Protein AF-A0A1D1YD03-F1 (afdb_monomer_lite)

Sequence (99 aa):
VSDKPVTFHISGITPTKIYQNSTVSIAFSDTFNLEIPQTFQGDFCKLSKSKCPVKTDTHFDFPYKIVPKKLPNSYAISVQILDDSTKTLMCARFGNIFD

Secondary structure (DSSP, 8-state):
--SS-EEEEEEEE-SS-B-TT-EEEEEEEETT-PEEEEEEEEEHHHHTT--SSBPTT-EEEEEEEE---S--SSEEEEEEEE-TTS-EEEEEEEEE---

Radius of gyration: 13.99 Å; chains: 1; bounding box: 38×26×35 Å

pLDDT: mean 88.92, std 12.28, range [34.94, 97.5]

Organism: NCBI:txid1678845

Foldseek 3Di:
DAQDKDKDKDKDFQQAWAAWPWKKKKWKAFPVRHTDPDIDIDTPCVQQVHDPRDGGRDITIGIDIDHHHPDDPWMKMKIFTAHPVRHTRDIDIDGDDDD

InterPro domains:
  IPR003172 MD-2-related lipid-recognition domain [PF02221] (3-95)
  IPR014756 Immunoglobulin E-set [SSF81296] (3-96)

Structure (mmCIF, N/CA/C/O backbone):
data_AF-A0A1D1YD03-F1
#
_entry.id   AF-A0A1D1YD03-F1
#
loop_
_atom_site.group_PDB
_atom_site.id
_atom_site.type_symbol
_atom_site.label_atom_id
_atom_site.label_alt_id
_atom_site.label_comp_id
_atom_site.label_asym_id
_atom_site.label_entity_id
_atom_site.label_seq_id
_atom_site.pdbx_PDB_ins_code
_atom_site.Cartn_x
_atom_site.Cartn_y
_atom_site.Cartn_z
_atom_site.occupancy
_atom_site.B_iso_or_equiv
_atom_site.auth_seq_id
_atom_site.auth_comp_id
_atom_site.auth_asym_id
_atom_site.auth_atom_id
_atom_site.pdbx_PDB_model_num
ATOM 1 N N . VAL A 1 1 ? 10.529 -8.455 -14.645 1.00 58.03 1 VAL A N 1
ATOM 2 C CA . VAL A 1 1 ? 9.106 -8.362 -14.211 1.00 58.03 1 VAL A CA 1
ATOM 3 C C . VAL A 1 1 ? 8.530 -6.962 -14.485 1.00 58.03 1 VAL A C 1
ATOM 5 O O . VAL A 1 1 ? 7.620 -6.514 -13.805 1.00 58.03 1 VAL A O 1
ATOM 8 N N . SER A 1 2 ? 9.056 -6.258 -15.493 1.00 67.81 2 SER A N 1
ATOM 9 C CA . SER A 1 2 ? 8.587 -4.924 -15.875 1.00 67.81 2 SER A CA 1
ATOM 10 C C . SER A 1 2 ? 7.442 -5.026 -16.883 1.00 67.81 2 SER A C 1
ATOM 12 O O . SER A 1 2 ? 7.376 -6.003 -17.632 1.00 67.81 2 SER A O 1
ATOM 14 N N . ASP A 1 3 ? 6.553 -4.033 -16.886 1.00 82.12 3 ASP A N 1
ATOM 15 C CA . ASP A 1 3 ? 5.489 -3.836 -17.881 1.00 82.12 3 ASP A CA 1
ATOM 16 C C . ASP A 1 3 ? 4.452 -4.970 -17.925 1.00 82.12 3 ASP A C 1
ATOM 18 O O . ASP A 1 3 ? 3.707 -5.137 -18.891 1.00 82.12 3 ASP A O 1
ATOM 22 N N . LYS A 1 4 ? 4.371 -5.740 -16.836 1.00 86.81 4 LYS A N 1
ATOM 23 C CA . LYS A 1 4 ? 3.346 -6.755 -16.597 1.00 86.81 4 LYS A CA 1
ATOM 24 C C . LYS A 1 4 ? 2.662 -6.492 -15.257 1.00 86.81 4 LYS A C 1
ATOM 26 O O . LYS A 1 4 ? 3.313 -6.014 -14.328 1.00 86.81 4 LYS A O 1
ATOM 31 N N . PRO A 1 5 ? 1.362 -6.800 -15.134 1.00 92.00 5 PRO A N 1
ATOM 32 C CA . PRO A 1 5 ? 0.678 -6.680 -13.859 1.00 92.00 5 PRO A CA 1
ATOM 33 C C . PRO A 1 5 ? 1.257 -7.655 -12.831 1.00 92.00 5 PRO A C 1
ATOM 35 O O . PRO A 1 5 ? 1.411 -8.842 -13.112 1.00 92.00 5 PRO A O 1
ATOM 38 N N . VAL A 1 6 ? 1.506 -7.150 -11.626 1.00 91.94 6 VAL A N 1
ATOM 39 C CA . VAL A 1 6 ? 1.900 -7.923 -10.444 1.00 91.94 6 VAL A CA 1
ATOM 40 C C . VAL A 1 6 ? 0.858 -7.689 -9.357 1.00 91.94 6 VAL A C 1
ATOM 42 O O . VAL A 1 6 ? 0.342 -6.580 -9.219 1.00 91.94 6 VAL A O 1
ATOM 45 N N . THR A 1 7 ? 0.533 -8.736 -8.601 1.00 94.81 7 THR A N 1
ATOM 46 C CA . THR A 1 7 ? -0.376 -8.645 -7.451 1.00 94.81 7 THR A CA 1
ATOM 47 C C . THR A 1 7 ? 0.417 -8.865 -6.174 1.00 94.81 7 THR A C 1
ATOM 49 O O . THR A 1 7 ? 1.034 -9.914 -6.008 1.00 94.81 7 THR A O 1
ATOM 52 N N . PHE A 1 8 ? 0.392 -7.878 -5.284 1.00 93.50 8 PHE A N 1
ATOM 53 C CA . PHE A 1 8 ? 0.950 -7.969 -3.941 1.00 93.50 8 PHE A CA 1
ATOM 54 C C . PHE A 1 8 ? -0.150 -8.406 -2.984 1.00 93.50 8 PHE A C 1
ATOM 56 O O . PHE A 1 8 ? -1.192 -7.761 -2.922 1.00 93.50 8 PHE A O 1
ATOM 63 N N . HIS A 1 9 ? 0.069 -9.487 -2.245 1.00 95.81 9 HIS A N 1
ATOM 64 C CA . HIS A 1 9 ? -0.800 -9.865 -1.134 1.00 95.81 9 HIS A CA 1
ATOM 65 C C . HIS A 1 9 ? -0.270 -9.187 0.126 1.00 95.81 9 HIS A C 1
ATOM 67 O O . HIS A 1 9 ? 0.860 -9.446 0.536 1.00 95.81 9 HIS A O 1
ATOM 73 N N . ILE A 1 10 ? -1.049 -8.260 0.680 1.00 95.44 10 ILE A N 1
ATOM 74 C CA . ILE A 1 10 ? -0.644 -7.420 1.805 1.00 95.44 10 ILE A CA 1
ATOM 75 C C . ILE A 1 10 ? -1.504 -7.803 3.002 1.00 95.44 10 ILE A C 1
ATOM 77 O O . ILE A 1 10 ? -2.714 -7.579 3.007 1.00 95.44 10 ILE A O 1
ATOM 81 N N . SER A 1 11 ? -0.862 -8.360 4.024 1.00 96.12 11 SER A N 1
ATOM 82 C CA . SER A 1 11 ? -1.522 -8.832 5.237 1.00 96.12 11 SER A CA 1
ATOM 83 C C . SER A 1 11 ? -0.762 -8.412 6.488 1.00 96.12 11 SER A C 1
ATOM 85 O O . SER A 1 11 ? 0.465 -8.300 6.463 1.00 96.12 11 SER A O 1
ATOM 87 N N . GLY A 1 12 ? -1.473 -8.228 7.596 1.00 95.62 12 GLY A N 1
ATOM 88 C CA . GLY A 1 12 ? -0.864 -7.864 8.869 1.00 95.62 12 GLY A CA 1
ATOM 89 C C . GLY A 1 12 ? -1.879 -7.630 9.981 1.00 95.62 12 GLY A C 1
ATOM 90 O O . GLY A 1 12 ? -3.066 -7.928 9.839 1.00 95.62 12 GLY A O 1
ATOM 91 N N . ILE A 1 13 ? -1.383 -7.090 11.093 1.00 96.69 13 ILE A N 1
ATOM 92 C CA . ILE A 1 13 ? -2.169 -6.687 12.262 1.00 96.69 13 ILE A CA 1
ATOM 93 C C . ILE A 1 13 ? -1.893 -5.207 12.507 1.00 96.69 13 ILE A C 1
ATOM 95 O O . ILE A 1 13 ? -0.738 -4.782 12.510 1.00 96.69 13 ILE A O 1
ATOM 99 N N . THR A 1 14 ? -2.944 -4.410 12.678 1.00 95.69 14 THR A N 1
ATOM 100 C CA . THR A 1 14 ? -2.823 -2.962 12.863 1.00 95.69 14 THR A CA 1
ATOM 101 C C . THR A 1 14 ? -2.219 -2.615 14.236 1.00 95.69 14 THR A C 1
ATOM 103 O O . THR A 1 14 ? -2.845 -2.877 15.261 1.00 95.69 14 THR A O 1
ATOM 106 N N . PRO A 1 15 ? -1.042 -1.962 14.315 1.00 95.38 15 PRO A N 1
ATOM 107 C CA . PRO A 1 15 ? -0.456 -1.553 15.599 1.00 95.38 15 PRO A CA 1
ATOM 108 C C . PRO A 1 15 ? -1.121 -0.288 16.166 1.00 95.38 15 PRO A C 1
ATOM 110 O O . PRO A 1 15 ? -0.904 0.093 17.312 1.00 95.38 15 PRO A O 1
ATOM 113 N N . THR A 1 16 ? -1.915 0.398 15.344 1.00 95.50 16 THR A N 1
ATOM 114 C CA . THR A 1 16 ? -2.629 1.626 15.684 1.00 95.50 16 THR A CA 1
ATOM 115 C C . THR A 1 16 ? -3.913 1.733 14.866 1.00 95.50 16 THR A C 1
ATOM 117 O O . THR A 1 16 ? -4.122 0.996 13.900 1.00 95.50 16 THR A O 1
ATOM 120 N N . LYS A 1 17 ? -4.780 2.671 15.244 1.00 95.94 17 LYS A N 1
ATOM 121 C CA . LYS A 1 17 ? -6.028 2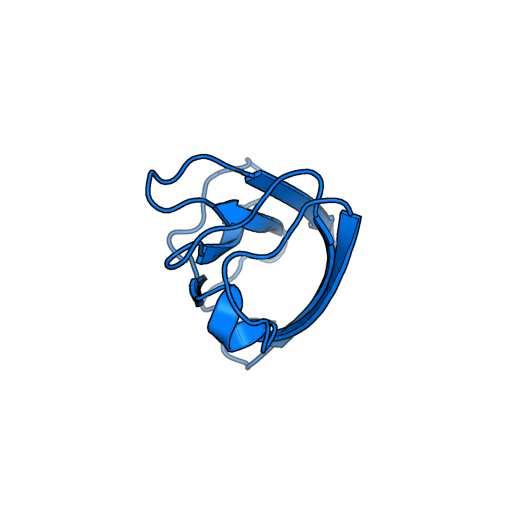.959 14.542 1.00 95.94 17 LYS A CA 1
ATOM 122 C C . LYS A 1 17 ? -5.744 3.544 13.156 1.00 95.94 17 LYS A C 1
ATOM 124 O O . LYS A 1 17 ? -4.965 4.485 13.031 1.00 95.94 17 LYS A O 1
ATOM 129 N N . ILE A 1 18 ? -6.422 3.025 12.136 1.00 96.56 18 ILE A N 1
ATOM 130 C CA . ILE A 1 18 ? -6.321 3.508 10.753 1.00 96.56 18 ILE A CA 1
ATOM 131 C C . ILE A 1 18 ? -7.589 4.283 10.418 1.00 96.56 18 ILE A C 1
ATOM 133 O O . ILE A 1 18 ? -8.698 3.754 10.526 1.00 96.56 18 ILE A O 1
ATOM 137 N N . TYR A 1 19 ? -7.432 5.546 10.036 1.00 96.50 19 TYR A N 1
ATOM 138 C CA . TYR A 1 19 ? -8.546 6.440 9.739 1.00 96.50 19 TYR A CA 1
ATOM 139 C C . TYR A 1 19 ? -8.933 6.407 8.261 1.00 96.50 19 TYR A C 1
ATOM 141 O O . TYR A 1 19 ? -8.212 5.879 7.412 1.00 96.50 19 TYR A O 1
ATOM 149 N N . GLN A 1 20 ? -10.091 6.997 7.963 1.00 95.50 20 GLN A N 1
ATOM 150 C CA . GLN A 1 20 ? -10.498 7.297 6.593 1.00 95.50 20 GLN A CA 1
ATOM 151 C C . GLN A 1 20 ? -9.353 8.012 5.854 1.00 95.50 20 GLN A C 1
ATOM 153 O O . GLN A 1 20 ? -8.639 8.802 6.465 1.00 95.50 20 GLN A O 1
ATOM 158 N N . ASN A 1 21 ? -9.196 7.751 4.555 1.00 94.06 21 ASN A N 1
ATOM 159 C CA . ASN A 1 21 ? -8.158 8.336 3.694 1.00 94.06 21 ASN A CA 1
ATOM 160 C C . ASN A 1 21 ? -6.721 7.865 3.970 1.00 94.06 21 ASN A C 1
ATOM 162 O O . ASN A 1 21 ? -5.803 8.331 3.299 1.00 94.06 21 ASN A O 1
ATOM 166 N N . SER A 1 22 ? -6.509 6.917 4.889 1.00 97.06 22 SER A N 1
ATOM 167 C CA . SER A 1 22 ? -5.204 6.257 5.004 1.00 97.06 22 SER A CA 1
ATOM 168 C C . SER A 1 22 ? -4.884 5.505 3.709 1.00 97.06 22 SER A C 1
ATOM 170 O O . SER A 1 22 ? -5.761 4.878 3.102 1.00 97.06 22 SER A O 1
ATOM 172 N N . THR A 1 23 ? -3.627 5.552 3.281 1.00 97.50 23 THR A N 1
ATOM 173 C CA . THR A 1 23 ? -3.191 5.023 1.984 1.00 97.50 23 THR A CA 1
ATOM 174 C C . THR A 1 23 ? -2.215 3.868 2.138 1.00 97.50 23 THR A C 1
ATOM 176 O O . THR A 1 23 ? -1.384 3.844 3.037 1.00 97.50 23 THR A O 1
ATOM 179 N N . VAL A 1 24 ? -2.309 2.897 1.237 1.00 97.38 24 VAL A N 1
ATOM 180 C CA . VAL A 1 24 ? -1.287 1.881 0.994 1.00 97.38 24 VAL A CA 1
ATOM 181 C C . VAL A 1 24 ? -0.395 2.406 -0.120 1.00 97.38 24 VAL A C 1
ATOM 183 O O . VAL A 1 24 ? -0.888 2.671 -1.215 1.00 97.38 24 VAL A O 1
ATOM 186 N N . SER A 1 25 ? 0.897 2.540 0.148 1.00 96.31 25 SER A N 1
ATOM 187 C CA . SER A 1 25 ? 1.914 3.002 -0.791 1.00 96.31 25 SER A CA 1
ATOM 188 C C . SER A 1 25 ? 2.886 1.866 -1.097 1.00 96.31 25 SER A C 1
ATOM 190 O O . SER A 1 25 ? 3.440 1.266 -0.179 1.00 96.31 25 SER A O 1
ATOM 192 N N . ILE A 1 26 ? 3.092 1.561 -2.377 1.00 94.69 26 ILE A N 1
ATOM 193 C CA . ILE A 1 26 ? 4.145 0.655 -2.844 1.00 94.69 26 ILE A CA 1
ATOM 194 C C . ILE A 1 26 ? 5.156 1.481 -3.631 1.00 94.69 26 ILE A C 1
ATOM 196 O O . ILE A 1 26 ? 4.807 2.069 -4.656 1.00 94.69 26 ILE A O 1
ATOM 200 N N . ALA A 1 27 ? 6.398 1.496 -3.164 1.00 92.31 27 ALA A N 1
ATOM 201 C CA . ALA A 1 27 ? 7.517 2.173 -3.805 1.00 92.31 27 ALA A CA 1
ATOM 202 C C . ALA A 1 27 ? 8.632 1.176 -4.131 1.00 92.31 27 ALA A C 1
ATOM 204 O O . ALA A 1 27 ? 8.791 0.147 -3.468 1.00 92.31 27 ALA A O 1
ATOM 205 N N . PHE A 1 28 ? 9.416 1.505 -5.151 1.00 90.25 28 PHE A N 1
ATOM 206 C CA . PHE A 1 28 ? 10.557 0.714 -5.593 1.00 90.25 28 PHE A CA 1
ATOM 207 C C . PHE A 1 28 ? 11.830 1.541 -5.433 1.00 90.25 28 PHE A C 1
ATOM 209 O O . PHE A 1 28 ? 11.830 2.738 -5.712 1.00 90.25 28 PHE A O 1
ATOM 216 N N . SER A 1 29 ? 12.923 0.912 -5.019 1.00 88.12 29 SER A N 1
ATOM 217 C CA . SER A 1 29 ? 14.244 1.545 -5.006 1.00 88.12 29 SER A CA 1
ATOM 218 C C . SER A 1 29 ? 15.274 0.641 -5.658 1.00 88.12 29 SER A C 1
ATOM 220 O O . SER A 1 29 ? 15.127 -0.579 -5.624 1.00 88.12 29 SER A O 1
ATOM 222 N N . ASP A 1 30 ? 16.319 1.217 -6.233 1.00 83.31 30 ASP A N 1
ATOM 223 C CA . ASP A 1 30 ? 17.431 0.449 -6.792 1.00 83.31 30 ASP A CA 1
ATOM 224 C C . ASP A 1 30 ? 18.374 -0.111 -5.701 1.00 83.31 30 ASP A C 1
ATOM 226 O O . ASP A 1 30 ? 18.118 -0.001 -4.496 1.00 83.31 30 ASP A O 1
ATOM 230 N N . THR A 1 31 ? 19.486 -0.713 -6.133 1.00 72.62 31 THR A N 1
ATOM 231 C CA . THR A 1 31 ? 20.559 -1.241 -5.270 1.00 72.62 31 THR A CA 1
ATOM 232 C C . THR A 1 31 ? 21.281 -0.183 -4.443 1.00 72.62 31 THR A C 1
ATOM 234 O O . THR A 1 31 ? 21.903 -0.519 -3.439 1.00 72.62 31 THR A O 1
ATOM 237 N N . PHE A 1 32 ? 21.209 1.086 -4.844 1.00 73.50 32 PHE A N 1
ATOM 238 C CA . PHE A 1 32 ? 21.792 2.223 -4.134 1.00 73.50 32 PHE A CA 1
ATOM 239 C C . PHE A 1 32 ? 20.769 2.920 -3.227 1.00 73.50 32 PHE A C 1
ATOM 241 O O . PHE A 1 32 ? 21.062 3.970 -2.659 1.00 73.50 32 PHE A O 1
ATOM 248 N N . ASN A 1 33 ? 19.584 2.321 -3.050 1.00 68.75 33 ASN A N 1
ATOM 249 C CA . ASN A 1 33 ? 18.439 2.892 -2.344 1.00 68.75 33 ASN A CA 1
ATOM 250 C C . ASN A 1 33 ? 17.946 4.223 -2.935 1.00 68.75 33 ASN A C 1
ATOM 252 O O . ASN A 1 33 ? 17.254 4.972 -2.244 1.00 68.75 33 ASN A O 1
ATOM 256 N N . LEU A 1 34 ? 18.249 4.509 -4.202 1.00 76.25 34 LEU A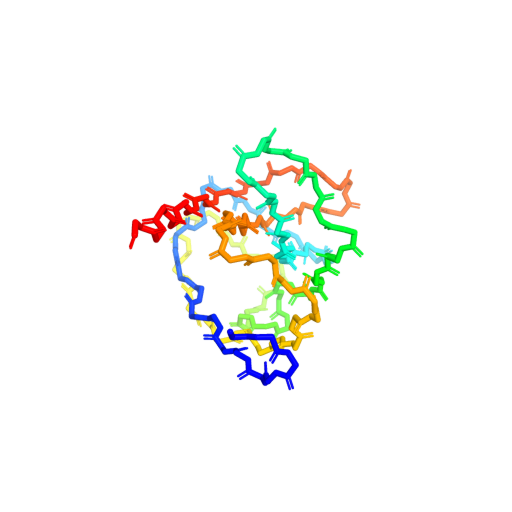 N 1
ATOM 257 C CA . LEU A 1 34 ? 17.637 5.626 -4.907 1.00 76.25 34 LEU A CA 1
ATOM 258 C C . LEU A 1 34 ? 16.199 5.242 -5.249 1.00 76.25 34 LEU A C 1
ATOM 260 O O . LEU A 1 34 ? 15.940 4.161 -5.791 1.00 76.25 34 LEU A O 1
ATOM 264 N N . GLU A 1 35 ? 15.252 6.112 -4.897 1.00 74.38 35 GLU A N 1
ATOM 265 C CA . GLU A 1 35 ? 13.855 5.906 -5.260 1.00 74.38 35 GLU A CA 1
ATOM 266 C C . GLU A 1 35 ? 13.716 5.868 -6.779 1.00 74.38 35 GLU A C 1
ATOM 268 O O . GLU A 1 35 ? 14.105 6.787 -7.502 1.00 74.38 35 GLU A O 1
ATOM 273 N N . ILE A 1 36 ? 13.117 4.788 -7.266 1.00 79.88 36 ILE A N 1
ATOM 274 C CA . ILE A 1 36 ? 12.658 4.711 -8.641 1.00 79.88 36 ILE A CA 1
ATOM 275 C C . ILE A 1 36 ? 11.374 5.547 -8.678 1.00 79.88 36 ILE A C 1
ATOM 277 O O . ILE A 1 36 ? 10.496 5.296 -7.852 1.00 79.88 36 ILE A O 1
ATOM 281 N N . PRO A 1 37 ? 11.224 6.517 -9.604 1.00 79.50 37 PRO A N 1
ATOM 282 C CA . PRO A 1 37 ? 10.136 7.503 -9.599 1.00 79.50 37 PRO A CA 1
ATOM 283 C C . PRO A 1 37 ? 8.786 6.896 -10.021 1.00 79.50 37 PRO A C 1
ATOM 285 O O . PRO A 1 37 ? 8.195 7.257 -11.037 1.00 79.50 37 PRO A O 1
ATOM 288 N N . GLN A 1 38 ? 8.319 5.916 -9.253 1.00 85.38 38 GLN A N 1
ATOM 289 C CA . GLN A 1 38 ? 7.103 5.140 -9.426 1.00 85.38 38 GLN A CA 1
ATOM 290 C C . GLN A 1 38 ? 6.605 4.706 -8.052 1.00 85.38 38 GLN A C 1
ATOM 292 O O . GLN A 1 38 ? 7.097 3.744 -7.462 1.00 85.38 38 GLN A O 1
ATOM 297 N N . THR A 1 39 ? 5.595 5.421 -7.573 1.00 90.31 39 THR A N 1
ATOM 298 C CA . THR A 1 39 ? 4.875 5.078 -6.350 1.00 90.31 39 THR A CA 1
ATOM 299 C C . THR A 1 39 ? 3.441 4.733 -6.713 1.00 90.31 39 THR A C 1
ATOM 301 O O . THR A 1 39 ? 2.792 5.453 -7.472 1.00 90.31 39 THR A O 1
ATOM 304 N N . PHE A 1 40 ? 2.942 3.627 -6.174 1.00 94.75 40 PHE A N 1
ATOM 305 C CA . PHE A 1 40 ? 1.573 3.174 -6.376 1.00 94.75 40 PHE A CA 1
ATOM 306 C C . PHE A 1 40 ? 0.795 3.350 -5.085 1.00 94.75 40 PHE A C 1
ATOM 308 O O . PHE A 1 40 ? 1.131 2.736 -4.077 1.00 94.75 40 PHE A O 1
ATOM 315 N N . GLN A 1 41 ? -0.269 4.149 -5.124 1.00 96.06 41 GLN A N 1
ATOM 316 C CA . GLN A 1 41 ? -1.075 4.457 -3.948 1.00 96.06 41 GLN A CA 1
ATOM 317 C C . GLN A 1 41 ? -2.518 3.996 -4.113 1.00 96.06 41 GLN A C 1
ATOM 319 O O . GLN A 1 41 ? -3.120 4.163 -5.173 1.00 96.06 41 GLN A O 1
ATOM 324 N N . GLY A 1 42 ? -3.067 3.417 -3.052 1.00 96.44 42 GLY A N 1
ATOM 325 C CA . GLY A 1 42 ? -4.467 3.023 -2.977 1.00 96.44 42 GLY A CA 1
ATOM 326 C C . GLY A 1 42 ? -5.042 3.303 -1.597 1.00 96.44 42 GLY A C 1
ATOM 327 O O . GLY A 1 42 ? -4.317 3.348 -0.610 1.00 96.44 42 GLY A O 1
ATOM 328 N N . ASP A 1 43 ? -6.353 3.500 -1.517 1.00 97.00 43 ASP A N 1
ATOM 329 C CA . ASP A 1 43 ? -7.048 3.693 -0.243 1.00 97.00 43 ASP A CA 1
ATOM 330 C C . ASP A 1 43 ? -7.065 2.378 0.553 1.00 97.00 43 ASP A C 1
ATOM 332 O O . ASP A 1 43 ? -7.537 1.349 0.057 1.00 97.00 43 ASP A O 1
ATOM 336 N N . PHE A 1 44 ? -6.552 2.409 1.786 1.00 97.12 44 PHE A N 1
ATOM 337 C CA . PHE A 1 44 ? -6.456 1.224 2.637 1.00 97.12 44 PHE A CA 1
ATOM 338 C C . PHE A 1 44 ? -7.831 0.615 2.923 1.00 97.12 44 PHE A C 1
ATOM 340 O O . PHE A 1 44 ? -7.997 -0.601 2.836 1.00 97.12 44 PHE A O 1
ATOM 347 N N . CYS A 1 45 ? -8.833 1.436 3.242 1.00 95.75 45 CYS A N 1
ATOM 348 C CA . CYS A 1 45 ? -10.172 0.984 3.621 1.00 95.75 45 CYS A CA 1
ATOM 349 C C . CYS A 1 45 ? -10.876 0.288 2.445 1.00 95.75 45 CYS A C 1
ATOM 351 O O . CYS A 1 45 ? -11.510 -0.753 2.617 1.00 95.75 45 CYS A O 1
ATOM 353 N N . LYS A 1 46 ? -10.721 0.827 1.229 1.00 96.81 46 LYS A N 1
ATOM 354 C CA . LYS A 1 46 ? -11.262 0.248 -0.007 1.00 96.81 46 LYS A CA 1
ATOM 355 C C . LYS A 1 46 ? -10.559 -1.055 -0.371 1.00 96.81 46 LYS A C 1
ATOM 357 O O . LYS A 1 46 ? -11.241 -2.028 -0.683 1.00 96.81 46 LYS A O 1
ATOM 362 N N . LEU A 1 47 ? -9.224 -1.084 -0.323 1.00 96.94 47 LEU A N 1
ATOM 363 C CA . LEU A 1 47 ? -8.441 -2.277 -0.662 1.00 96.94 47 LEU A CA 1
ATOM 364 C C . LEU A 1 47 ? -8.699 -3.421 0.325 1.00 96.94 47 LEU A C 1
ATOM 366 O O . LEU A 1 47 ? -9.009 -4.535 -0.091 1.00 96.94 47 LEU A O 1
ATOM 370 N N . SER A 1 48 ? -8.660 -3.125 1.626 1.00 96.00 48 SER A N 1
ATOM 371 C CA . SER A 1 48 ? -8.911 -4.097 2.699 1.00 96.00 48 SER A CA 1
ATOM 372 C C . SER A 1 48 ? -10.383 -4.466 2.881 1.00 96.00 48 SER A C 1
ATOM 374 O O . SER A 1 48 ? -10.690 -5.343 3.684 1.00 96.00 48 SER A O 1
ATOM 376 N N . LYS A 1 49 ? -11.308 -3.779 2.192 1.00 95.38 49 LYS A N 1
ATOM 377 C CA . LYS A 1 49 ? -12.766 -3.883 2.397 1.00 95.38 49 LYS A CA 1
ATOM 378 C C . LYS 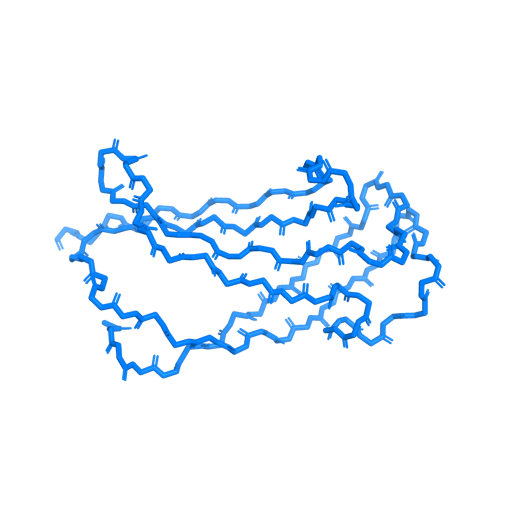A 1 49 ? -13.183 -3.689 3.862 1.00 95.38 49 LYS A C 1
ATOM 380 O O . LYS A 1 49 ? -14.211 -4.206 4.299 1.00 95.38 49 LYS A O 1
ATOM 385 N N . SER A 1 50 ? -12.390 -2.939 4.623 1.00 93.69 50 SER A N 1
ATOM 386 C CA . SER A 1 50 ? -12.635 -2.684 6.038 1.00 93.69 50 SER A CA 1
A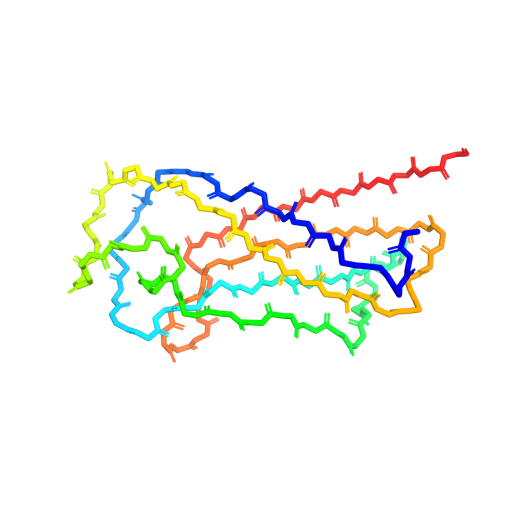TOM 387 C C . SER A 1 50 ? -13.467 -1.423 6.233 1.00 93.69 50 SER A C 1
ATOM 389 O O . SER A 1 50 ? -13.274 -0.409 5.560 1.00 93.69 50 SER A O 1
ATOM 391 N N . LYS A 1 51 ? -14.376 -1.452 7.212 1.00 95.44 51 LYS A N 1
ATOM 392 C CA . LYS A 1 51 ? -15.090 -0.248 7.642 1.00 95.44 51 LYS A CA 1
ATOM 393 C C . LYS A 1 51 ? -14.146 0.620 8.468 1.00 95.44 51 LYS A C 1
ATOM 395 O O . LYS A 1 51 ? -13.816 0.271 9.599 1.00 95.44 51 LYS A O 1
ATOM 400 N N . CYS A 1 52 ? -13.740 1.753 7.911 1.00 94.62 52 CYS A N 1
ATOM 401 C CA . CYS A 1 52 ? -12.920 2.713 8.631 1.00 94.62 52 CYS A CA 1
ATOM 402 C C . CYS A 1 52 ? -13.749 3.543 9.637 1.00 94.62 52 CYS A C 1
ATOM 404 O O . CYS A 1 52 ? -14.929 3.811 9.391 1.00 94.62 52 CYS A O 1
ATOM 406 N N . PRO A 1 53 ? -13.159 3.934 10.785 1.00 96.38 53 PRO A N 1
ATOM 407 C CA . PRO A 1 53 ? -11.781 3.651 11.183 1.00 96.38 53 PRO A CA 1
ATOM 408 C C . PRO A 1 53 ? -11.570 2.197 11.639 1.00 96.38 53 PRO A C 1
ATOM 410 O O . PRO A 1 53 ? -12.376 1.650 12.393 1.00 96.38 53 PRO A O 1
ATOM 413 N N . VAL A 1 54 ? -10.450 1.603 11.227 1.00 96.62 54 VAL A N 1
ATOM 414 C CA . VAL A 1 54 ? -10.024 0.269 11.671 1.00 96.62 54 VAL A CA 1
ATOM 415 C C . VAL A 1 54 ? -9.329 0.398 13.020 1.00 96.62 54 VAL A C 1
ATOM 417 O O . VAL A 1 54 ? -8.484 1.273 13.197 1.00 96.62 54 VAL A O 1
ATOM 420 N N . LYS A 1 55 ? -9.715 -0.432 13.992 1.00 97.25 55 LYS A N 1
ATOM 421 C CA . LYS A 1 55 ? -9.153 -0.407 15.351 1.00 97.25 55 LYS A CA 1
ATOM 422 C C . LYS A 1 55 ? -7.737 -0.996 15.367 1.00 97.25 55 LYS A C 1
ATOM 424 O O . LYS A 1 55 ? -7.327 -1.651 14.414 1.00 97.25 55 LYS A O 1
ATOM 429 N N . THR A 1 56 ? -7.011 -0.773 16.457 1.00 96.88 56 THR A N 1
ATOM 430 C CA . THR A 1 56 ? -5.786 -1.521 16.783 1.00 96.88 56 THR A CA 1
ATOM 431 C C . THR A 1 56 ? -6.089 -3.023 16.888 1.00 96.88 56 THR A C 1
ATOM 433 O O . THR A 1 56 ? -7.243 -3.398 17.117 1.00 96.88 56 THR A O 1
ATOM 436 N N . ASP A 1 57 ? -5.078 -3.865 16.683 1.00 97.31 57 ASP A N 1
ATOM 437 C CA . ASP A 1 57 ? -5.134 -5.331 16.757 1.00 97.31 57 ASP A CA 1
ATOM 438 C C . ASP A 1 57 ? -6.123 -5.975 15.771 1.00 97.31 57 ASP A C 1
ATOM 440 O O . ASP A 1 57 ? -6.606 -7.090 15.964 1.00 97.31 57 ASP A O 1
ATOM 444 N N . THR A 1 58 ? -6.442 -5.273 14.682 1.00 96.62 58 THR A N 1
ATOM 445 C CA . THR A 1 58 ? -7.307 -5.798 13.625 1.00 96.62 58 THR A CA 1
ATOM 446 C C . THR A 1 58 ? -6.461 -6.455 12.545 1.00 96.62 58 THR A C 1
ATOM 448 O O . THR A 1 58 ? -5.541 -5.843 12.000 1.00 96.62 58 THR A O 1
ATOM 451 N N . HIS A 1 59 ? -6.800 -7.697 12.208 1.00 96.88 59 HIS A N 1
ATOM 452 C CA . HIS A 1 59 ? -6.204 -8.401 11.079 1.00 96.88 59 HIS A CA 1
ATOM 453 C C . HIS A 1 59 ? -6.731 -7.843 9.755 1.00 96.88 59 HIS A C 1
ATOM 455 O O . HIS A 1 59 ? -7.931 -7.605 9.606 1.00 96.88 59 HIS A O 1
ATOM 461 N N . PHE A 1 60 ? -5.843 -7.690 8.779 1.00 95.50 60 PHE A N 1
ATOM 462 C CA . PHE A 1 60 ? -6.203 -7.383 7.399 1.00 95.50 60 PHE A CA 1
ATOM 463 C C . PHE A 1 60 ? -5.437 -8.286 6.436 1.00 95.50 60 PHE A C 1
ATOM 465 O O . PHE A 1 60 ? -4.317 -8.709 6.723 1.00 95.50 60 PHE A O 1
ATOM 472 N N . ASP A 1 61 ? -6.049 -8.552 5.288 1.00 97.00 61 ASP A N 1
ATOM 473 C CA . ASP A 1 61 ? -5.457 -9.268 4.161 1.00 97.00 61 ASP A CA 1
ATOM 474 C C . ASP A 1 61 ? -6.163 -8.811 2.882 1.00 97.00 61 ASP A C 1
ATOM 476 O O . ASP A 1 61 ? -7.394 -8.876 2.785 1.00 97.00 61 ASP A O 1
ATOM 480 N N . PHE A 1 62 ? -5.405 -8.285 1.922 1.00 97.19 62 PHE A N 1
ATOM 481 C CA . PHE A 1 62 ? -5.946 -7.891 0.629 1.00 97.19 62 PHE A CA 1
ATOM 482 C C . PHE A 1 62 ? -4.916 -7.964 -0.506 1.00 97.19 62 PHE A C 1
ATOM 484 O O . PHE A 1 62 ? -3.727 -7.696 -0.307 1.00 97.19 62 PHE A O 1
ATOM 491 N N . PRO A 1 63 ? -5.368 -8.259 -1.738 1.00 97.44 63 PRO A N 1
ATOM 492 C CA . PRO A 1 63 ? -4.541 -8.138 -2.927 1.00 97.44 63 PRO A CA 1
ATOM 493 C C . PRO A 1 63 ? -4.477 -6.683 -3.418 1.00 97.44 63 PRO A C 1
ATOM 495 O O . PRO A 1 63 ? -5.492 -5.987 -3.476 1.00 97.44 63 PRO A O 1
ATOM 498 N N . TYR A 1 64 ? -3.304 -6.246 -3.876 1.00 96.56 64 TYR A N 1
ATOM 499 C CA . TYR A 1 64 ? -3.106 -4.973 -4.563 1.00 96.56 64 TYR A CA 1
ATOM 5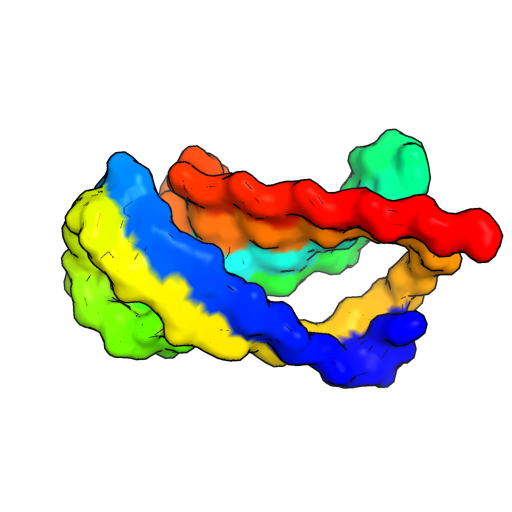00 C C . TYR A 1 64 ? -2.360 -5.182 -5.887 1.00 96.56 64 TYR A C 1
ATOM 502 O O . TYR A 1 64 ? -1.189 -5.562 -5.924 1.00 96.56 64 TYR A O 1
ATOM 510 N N . LYS A 1 65 ? -3.074 -4.968 -6.998 1.00 96.19 65 LYS A N 1
ATOM 511 C CA . LYS A 1 65 ? -2.563 -5.144 -8.360 1.00 96.19 65 LYS A CA 1
ATOM 512 C C . LYS A 1 65 ? -1.983 -3.838 -8.899 1.00 96.19 65 LYS A C 1
ATOM 514 O O . LYS A 1 65 ? -2.701 -2.847 -8.997 1.00 96.19 65 LYS A O 1
ATOM 519 N N . ILE A 1 66 ? -0.719 -3.868 -9.314 1.00 94.06 66 ILE A N 1
ATOM 520 C CA . ILE A 1 66 ? -0.000 -2.726 -9.895 1.00 94.06 66 ILE A CA 1
ATOM 521 C C . ILE A 1 66 ? 0.742 -3.137 -11.170 1.00 94.06 66 ILE A C 1
ATOM 523 O O . ILE A 1 66 ? 0.927 -4.324 -11.440 1.00 94.06 66 ILE A O 1
ATOM 527 N N . VAL A 1 67 ? 1.159 -2.158 -11.975 1.00 93.06 67 VAL A N 1
ATOM 528 C CA . VAL A 1 67 ? 1.934 -2.389 -13.206 1.00 93.06 67 VAL A CA 1
ATOM 529 C C . VAL A 1 67 ? 3.207 -1.542 -13.141 1.00 93.06 67 VAL A C 1
ATOM 531 O O . VAL A 1 67 ? 3.182 -0.385 -13.569 1.00 93.06 67 VAL A O 1
ATOM 534 N N . PRO A 1 68 ? 4.305 -2.073 -12.577 1.00 90.44 68 PRO A N 1
ATOM 535 C CA . PRO A 1 68 ? 5.571 -1.359 -12.535 1.00 90.44 68 PRO A CA 1
ATOM 536 C C . PRO A 1 68 ? 6.204 -1.312 -13.927 1.00 90.44 68 PRO A C 1
ATOM 538 O O . PRO A 1 68 ? 6.148 -2.282 -14.685 1.00 90.44 68 PRO A O 1
ATOM 541 N N . LYS A 1 69 ? 6.818 -0.181 -14.265 1.00 88.75 69 LYS A N 1
ATOM 542 C CA . LYS A 1 69 ? 7.496 0.049 -15.544 1.00 88.75 69 LYS A CA 1
ATOM 543 C C . LYS A 1 69 ? 8.994 0.178 -15.315 1.00 88.75 69 LYS A C 1
ATOM 545 O O . LYS A 1 69 ? 9.420 0.644 -14.270 1.00 88.75 69 LYS A O 1
ATOM 550 N N . LYS A 1 70 ? 9.808 -0.193 -16.295 1.00 85.38 70 LYS A N 1
ATOM 551 C CA . LYS A 1 70 ? 11.267 0.004 -16.316 1.00 85.38 70 LYS A CA 1
ATOM 552 C C . LYS A 1 70 ? 11.987 -0.319 -14.990 1.00 85.38 70 LYS A C 1
ATOM 554 O O . LYS A 1 70 ? 12.865 0.435 -14.579 1.00 85.38 70 LYS A O 1
ATOM 559 N N . LEU A 1 71 ? 11.608 -1.401 -14.301 1.00 84.44 71 LEU A N 1
ATOM 560 C CA . LEU A 1 71 ? 12.324 -1.808 -13.084 1.00 84.44 71 LEU A CA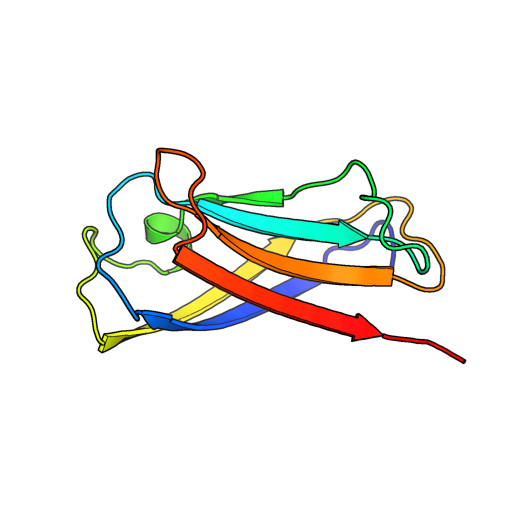 1
ATOM 561 C C . LEU A 1 71 ? 13.739 -2.294 -13.445 1.00 84.44 71 LEU A C 1
ATOM 563 O O . LEU A 1 71 ? 13.867 -3.052 -14.412 1.00 84.44 71 LEU A O 1
ATOM 567 N N . PRO A 1 72 ? 14.780 -1.894 -12.690 1.00 82.94 72 PRO A N 1
ATOM 568 C CA . PRO A 1 72 ? 16.135 -2.394 -12.888 1.00 82.94 72 PRO A CA 1
ATOM 569 C C . PRO A 1 72 ? 16.235 -3.882 -12.523 1.00 82.94 72 PRO A C 1
ATOM 571 O O . PRO A 1 72 ? 15.314 -4.464 -11.947 1.00 82.94 72 PRO A O 1
ATOM 574 N N . ASN A 1 73 ? 17.371 -4.505 -12.849 1.00 80.56 73 ASN A N 1
ATOM 575 C CA . ASN A 1 73 ? 17.597 -5.931 -12.583 1.00 80.56 73 ASN A CA 1
ATOM 576 C C . ASN A 1 73 ? 17.594 -6.267 -11.086 1.00 80.56 73 ASN A C 1
ATOM 578 O O . ASN A 1 73 ? 17.141 -7.342 -10.705 1.00 80.56 73 ASN A O 1
ATOM 582 N N . SER A 1 74 ? 18.051 -5.338 -10.247 1.00 83.44 74 SER A N 1
ATOM 583 C CA . SER A 1 74 ? 18.027 -5.471 -8.796 1.00 83.44 74 SER A CA 1
ATOM 584 C C . SER A 1 74 ? 17.331 -4.261 -8.188 1.00 83.44 74 SER A C 1
ATOM 586 O O . SER A 1 74 ? 17.642 -3.113 -8.515 1.00 83.44 74 SER A O 1
ATOM 588 N N . TYR A 1 75 ? 16.326 -4.537 -7.361 1.00 86.12 75 TYR A N 1
ATOM 589 C CA . TYR A 1 75 ? 15.496 -3.532 -6.719 1.00 86.12 75 TYR A CA 1
ATOM 590 C C . TYR A 1 75 ? 14.964 -4.046 -5.384 1.00 86.12 75 TYR A C 1
ATOM 592 O O . TYR A 1 75 ? 14.764 -5.245 -5.173 1.00 86.12 75 TYR A O 1
ATOM 600 N N . ALA A 1 76 ? 14.682 -3.105 -4.495 1.00 87.69 76 ALA A N 1
ATOM 601 C CA . ALA A 1 76 ? 13.914 -3.334 -3.290 1.00 87.69 76 ALA A CA 1
ATOM 602 C C . ALA A 1 76 ? 12.490 -2.795 -3.452 1.00 87.69 76 ALA A C 1
ATOM 604 O O . ALA A 1 76 ? 12.222 -1.877 -4.230 1.00 87.69 76 ALA A O 1
ATOM 605 N N . ILE A 1 77 ? 11.578 -3.385 -2.692 1.00 89.62 77 ILE A N 1
ATOM 606 C CA . ILE A 1 77 ? 10.174 -3.008 -2.607 1.00 89.62 77 ILE A CA 1
ATOM 607 C C . ILE A 1 77 ? 9.927 -2.498 -1.193 1.00 89.62 77 ILE A C 1
ATOM 609 O O . ILE A 1 77 ? 10.299 -3.148 -0.215 1.00 89.62 77 ILE A O 1
ATOM 613 N N . SER A 1 78 ? 9.276 -1.348 -1.088 1.00 91.38 78 SER A N 1
ATOM 614 C CA . SER A 1 78 ? 8.766 -0.797 0.162 1.00 91.38 78 SER A CA 1
ATOM 615 C C . SER A 1 78 ? 7.247 -0.761 0.090 1.00 91.38 78 SER A C 1
ATOM 617 O O . SER A 1 78 ? 6.688 -0.210 -0.856 1.00 91.38 78 SER A O 1
ATOM 619 N N . VAL A 1 79 ? 6.584 -1.346 1.082 1.00 94.44 79 VAL A N 1
ATOM 620 C CA . VAL A 1 79 ? 5.137 -1.263 1.270 1.00 94.44 79 VAL A CA 1
ATOM 621 C C . VAL A 1 79 ? 4.887 -0.498 2.556 1.00 94.44 79 VAL A C 1
ATOM 623 O O . VAL A 1 79 ? 5.334 -0.906 3.625 1.00 94.44 79 VAL A O 1
ATOM 626 N N . GLN A 1 80 ? 4.168 0.610 2.458 1.00 95.56 80 GLN A N 1
ATOM 627 C CA . GLN A 1 80 ? 3.835 1.464 3.586 1.00 95.56 80 GLN A CA 1
ATOM 628 C C . GLN A 1 80 ? 2.329 1.627 3.699 1.00 95.56 80 GLN A C 1
ATOM 630 O O . GLN A 1 80 ? 1.620 1.678 2.697 1.00 95.56 80 GLN A O 1
ATOM 635 N N . ILE A 1 81 ? 1.850 1.755 4.930 1.00 97.06 81 ILE A N 1
ATOM 636 C CA . ILE A 1 81 ? 0.518 2.281 5.209 1.00 97.06 81 ILE A CA 1
ATOM 637 C C . ILE A 1 81 ? 0.725 3.640 5.855 1.00 97.06 81 ILE A C 1
ATOM 639 O O . ILE A 1 81 ? 1.410 3.740 6.874 1.00 97.06 81 ILE A O 1
ATOM 643 N N . LEU A 1 82 ? 0.177 4.672 5.232 1.00 96.88 82 LEU A N 1
ATOM 644 C CA . LEU A 1 82 ? 0.318 6.066 5.624 1.00 96.88 82 LEU A CA 1
ATOM 645 C C . LEU A 1 82 ? -1.027 6.587 6.130 1.00 96.88 82 LEU A C 1
ATOM 647 O O . LEU A 1 82 ? -2.073 6.188 5.611 1.00 96.88 82 LEU A O 1
ATOM 651 N N . ASP A 1 83 ? -1.011 7.477 7.117 1.00 94.06 83 ASP A N 1
ATOM 652 C CA . ASP A 1 83 ? -2.203 8.254 7.460 1.00 94.06 83 ASP A CA 1
ATOM 653 C C . ASP A 1 83 ? -2.484 9.362 6.427 1.00 94.06 83 ASP A C 1
ATOM 655 O O . ASP A 1 83 ? -1.801 9.494 5.407 1.00 94.06 83 ASP A O 1
ATOM 659 N N . ASP A 1 84 ? -3.520 10.156 6.686 1.00 88.69 84 ASP A N 1
ATOM 660 C CA . ASP A 1 84 ? -3.922 11.296 5.858 1.00 88.69 84 ASP A CA 1
ATOM 661 C C . ASP A 1 84 ? -2.890 12.441 5.840 1.00 88.69 84 ASP A C 1
ATOM 663 O O . ASP A 1 84 ? -2.909 13.271 4.932 1.00 88.69 84 ASP A O 1
ATOM 667 N N . SER A 1 85 ? -1.957 12.457 6.796 1.00 86.75 85 SER A N 1
ATOM 668 C CA . SER A 1 85 ? -0.851 13.412 6.902 1.00 86.75 85 SER A CA 1
ATOM 669 C C . SER A 1 85 ? 0.464 12.903 6.304 1.00 86.75 85 SER A C 1
ATOM 671 O O . SER A 1 85 ? 1.495 13.555 6.460 1.00 86.75 85 SER A O 1
ATOM 673 N N . THR A 1 86 ? 0.445 11.762 5.604 1.00 86.31 86 THR A N 1
ATOM 674 C CA . THR A 1 86 ? 1.614 11.049 5.045 1.00 86.31 86 THR A CA 1
ATOM 675 C C . THR A 1 86 ? 2.547 10.416 6.081 1.00 86.31 86 THR A C 1
ATOM 677 O O . THR A 1 86 ? 3.609 9.896 5.733 1.00 86.31 86 THR A O 1
ATOM 680 N N . LYS A 1 87 ? 2.157 10.381 7.358 1.00 93.50 87 LYS A N 1
ATOM 681 C CA . LYS A 1 87 ? 2.940 9.715 8.397 1.00 93.50 87 LYS A CA 1
ATOM 682 C C . LYS A 1 87 ? 2.829 8.205 8.237 1.00 93.50 87 LYS A C 1
ATOM 684 O O . LYS A 1 87 ? 1.739 7.644 8.142 1.00 93.50 87 LYS A O 1
ATOM 689 N N . THR A 1 88 ? 3.969 7.524 8.273 1.00 95.00 88 THR A N 1
ATOM 690 C CA . THR A 1 88 ? 4.020 6.062 8.226 1.00 95.00 88 THR A CA 1
ATOM 691 C C . THR A 1 88 ? 3.425 5.441 9.490 1.00 95.00 88 THR A C 1
ATOM 693 O O . THR A 1 88 ? 3.925 5.651 10.594 1.00 95.00 88 THR A O 1
ATOM 696 N N . LEU A 1 89 ? 2.370 4.644 9.314 1.00 95.56 89 LEU A N 1
ATOM 697 C CA . LEU A 1 89 ? 1.745 3.823 10.354 1.00 95.56 89 LEU A CA 1
ATOM 698 C C . LEU A 1 89 ? 2.340 2.412 10.390 1.00 95.56 89 LEU A C 1
ATOM 700 O O . LEU A 1 89 ? 2.520 1.841 11.461 1.00 95.56 89 LEU A O 1
ATOM 704 N N . MET A 1 90 ? 2.631 1.847 9.216 1.00 94.69 90 MET A N 1
ATOM 705 C CA . MET A 1 90 ? 3.250 0.530 9.047 1.00 94.69 90 MET A CA 1
ATOM 706 C C . MET A 1 90 ? 4.188 0.549 7.843 1.00 94.69 90 MET A C 1
ATOM 708 O O . MET A 1 90 ? 3.937 1.266 6.874 1.00 94.69 90 MET A O 1
ATOM 712 N N . CYS A 1 91 ? 5.249 -0.253 7.894 1.00 93.38 91 CYS A N 1
ATOM 713 C CA . CYS A 1 91 ? 6.224 -0.376 6.817 1.00 93.38 91 CYS A CA 1
ATOM 714 C C . CYS A 1 91 ? 6.753 -1.812 6.745 1.00 93.38 91 CYS A C 1
ATOM 716 O O . CYS A 1 91 ? 7.088 -2.399 7.773 1.00 93.38 91 CYS A O 1
ATOM 718 N N . ALA A 1 92 ? 6.858 -2.349 5.535 1.00 90.81 92 ALA A N 1
ATOM 719 C CA . ALA A 1 92 ? 7.576 -3.576 5.228 1.00 90.81 92 ALA A CA 1
ATOM 720 C C . ALA A 1 92 ? 8.498 -3.315 4.034 1.00 90.81 92 ALA A C 1
ATOM 722 O O . ALA A 1 92 ? 8.073 -2.742 3.030 1.00 90.81 92 ALA A O 1
ATOM 723 N N . ARG A 1 93 ? 9.763 -3.732 4.134 1.00 86.81 93 ARG A N 1
ATOM 724 C CA . ARG A 1 93 ? 10.758 -3.561 3.070 1.00 86.81 93 ARG A CA 1
ATOM 725 C C . ARG A 1 93 ? 11.381 -4.907 2.733 1.00 86.81 93 ARG A C 1
ATOM 727 O O . ARG A 1 93 ? 11.826 -5.621 3.625 1.00 86.81 93 ARG A O 1
ATOM 734 N N . PHE A 1 94 ? 11.432 -5.220 1.446 1.00 82.69 94 PHE A N 1
ATOM 735 C CA . PHE A 1 94 ? 12.016 -6.447 0.916 1.00 82.69 94 PHE A CA 1
ATOM 736 C C . PHE A 1 94 ? 13.068 -6.070 -0.122 1.00 82.69 94 PHE A C 1
ATOM 738 O O . PHE A 1 94 ? 12.758 -5.353 -1.070 1.00 82.69 94 PHE A O 1
ATOM 745 N N . GLY A 1 95 ? 14.307 -6.524 0.051 1.00 64.62 95 GLY A N 1
ATOM 746 C CA . GLY A 1 95 ? 15.358 -6.390 -0.957 1.00 64.62 95 GLY A CA 1
ATOM 747 C C . GLY A 1 95 ? 15.629 -7.748 -1.582 1.00 64.62 95 GLY A C 1
ATOM 748 O O . GLY A 1 95 ? 16.035 -8.657 -0.866 1.00 64.62 95 GLY A O 1
ATOM 749 N N . ASN A 1 96 ? 15.408 -7.889 -2.890 1.00 54.28 96 ASN A N 1
ATOM 750 C CA . ASN A 1 96 ? 15.917 -9.039 -3.630 1.00 54.28 96 ASN A CA 1
ATOM 751 C C . ASN A 1 96 ? 17.225 -8.623 -4.297 1.00 54.28 96 ASN A C 1
ATOM 753 O O . ASN A 1 96 ? 17.220 -7.831 -5.238 1.00 54.28 96 ASN A O 1
ATOM 757 N N . ILE A 1 97 ? 18.335 -9.167 -3.805 1.00 44.28 97 ILE A N 1
ATOM 758 C CA . ILE A 1 97 ? 19.576 -9.226 -4.572 1.00 44.28 97 ILE A CA 1
ATOM 759 C C . ILE A 1 97 ? 19.415 -10.452 -5.473 1.00 44.28 97 ILE A C 1
ATOM 761 O O . ILE A 1 97 ? 19.416 -11.579 -4.986 1.00 44.28 97 ILE A O 1
ATOM 765 N N . PHE A 1 98 ? 19.158 -10.233 -6.762 1.00 42.22 98 PHE A N 1
ATOM 766 C CA . PHE A 1 98 ? 19.323 -11.291 -7.755 1.00 42.22 98 PHE A CA 1
ATOM 767 C C . PHE A 1 98 ? 20.807 -11.288 -8.137 1.00 42.22 98 PHE A C 1
ATOM 769 O O . PHE A 1 98 ? 21.237 -10.362 -8.827 1.00 42.22 98 PHE A O 1
ATOM 776 N N . ASP A 1 99 ? 21.563 -12.250 -7.603 1.00 34.94 99 ASP A N 1
ATOM 777 C CA . ASP A 1 99 ? 22.913 -12.592 -8.080 1.00 34.94 99 ASP A CA 1
ATOM 778 C C . ASP A 1 99 ? 22.853 -13.210 -9.488 1.00 34.94 99 ASP A C 1
ATOM 780 O O . ASP A 1 99 ? 21.913 -14.003 -9.753 1.00 34.94 99 ASP A O 1
#